Protein AF-A0A2T7TS18-F1 (afdb_monomer_lite)

Structure (mmCIF, N/CA/C/O backbone):
data_AF-A0A2T7TS18-F1
#
_entry.id   AF-A0A2T7TS18-F1
#
loop_
_atom_site.group_PDB
_atom_site.id
_atom_site.type_symbol
_atom_site.label_atom_id
_atom_site.label_alt_id
_atom_site.label_comp_id
_atom_site.label_asym_id
_atom_site.label_entity_id
_atom_site.label_seq_id
_atom_site.pdbx_PDB_ins_code
_atom_site.Cartn_x
_atom_site.Cartn_y
_atom_site.Cartn_z
_atom_site.occupancy
_atom_site.B_iso_or_equiv
_atom_site.auth_seq_id
_atom_site.auth_comp_id
_atom_site.auth_asym_id
_atom_site.auth_atom_id
_atom_site.pdbx_PDB_model_num
ATOM 1 N N . PRO A 1 1 ? 18.280 -18.746 -22.873 1.00 33.75 1 PRO A N 1
ATOM 2 C CA . PRO A 1 1 ? 19.523 -18.778 -22.067 1.00 33.75 1 PRO A CA 1
ATOM 3 C C . PRO A 1 1 ? 19.776 -17.399 -21.432 1.00 33.75 1 PRO A C 1
ATOM 5 O O . PRO A 1 1 ? 20.388 -16.533 -22.044 1.00 33.75 1 PRO A O 1
ATOM 8 N N . LEU A 1 2 ? 19.202 -17.168 -20.248 1.00 38.00 2 LEU A N 1
ATOM 9 C CA . LEU A 1 2 ? 19.335 -15.911 -19.504 1.00 38.00 2 LEU A CA 1
ATOM 10 C C . LEU A 1 2 ? 20.546 -16.023 -18.571 1.00 38.00 2 LEU A C 1
ATOM 12 O O . LEU A 1 2 ? 20.534 -16.802 -17.620 1.00 38.00 2 LEU A O 1
ATOM 16 N N . GLY A 1 3 ? 21.612 -15.296 -18.904 1.00 37.28 3 GLY A N 1
ATOM 17 C CA . GLY A 1 3 ? 22.866 -15.283 -18.159 1.00 37.28 3 GLY A CA 1
ATOM 18 C C . GLY A 1 3 ? 22.746 -14.493 -16.858 1.00 37.28 3 GLY A C 1
ATOM 19 O O . GLY A 1 3 ? 22.527 -13.285 -16.866 1.00 37.28 3 GLY A O 1
ATOM 20 N N . LEU A 1 4 ? 22.930 -15.187 -15.737 1.00 47.53 4 LEU A N 1
ATOM 21 C CA . LEU A 1 4 ? 23.094 -14.635 -14.391 1.00 47.53 4 LEU A CA 1
ATOM 22 C C . LEU A 1 4 ? 24.489 -13.994 -14.240 1.00 47.53 4 LEU A C 1
ATOM 24 O O . LEU A 1 4 ? 25.351 -14.548 -13.560 1.00 47.53 4 LEU A O 1
ATOM 28 N N . HIS A 1 5 ? 24.724 -12.843 -14.874 1.00 46.56 5 HIS A N 1
ATOM 29 C CA . HIS A 1 5 ? 26.007 -12.121 -14.802 1.00 46.56 5 HIS A CA 1
ATOM 30 C C . HIS A 1 5 ? 25.896 -10.686 -14.271 1.00 46.56 5 HIS A C 1
ATOM 32 O O . HIS A 1 5 ? 26.794 -9.883 -14.499 1.00 46.56 5 HIS A O 1
ATOM 38 N N . ASP A 1 6 ? 24.836 -10.358 -13.531 1.00 52.53 6 ASP A N 1
ATOM 39 C CA . ASP A 1 6 ? 24.738 -9.058 -12.867 1.00 52.53 6 ASP A CA 1
ATOM 40 C C . ASP A 1 6 ? 24.769 -9.207 -11.336 1.00 52.53 6 ASP A C 1
ATOM 42 O O . ASP A 1 6 ? 23.807 -9.617 -10.677 1.00 52.53 6 ASP A O 1
ATOM 46 N N . THR A 1 7 ? 25.925 -8.886 -10.757 1.00 42.03 7 THR A N 1
ATOM 47 C CA . THR A 1 7 ? 26.183 -8.886 -9.311 1.00 42.03 7 THR A CA 1
ATOM 48 C C . THR A 1 7 ? 25.329 -7.843 -8.573 1.00 42.03 7 THR A C 1
ATOM 50 O O . THR A 1 7 ? 24.988 -8.050 -7.404 1.00 42.03 7 THR A O 1
ATOM 53 N N . ARG A 1 8 ? 24.898 -6.759 -9.237 1.00 51.34 8 ARG A N 1
ATOM 54 C CA . ARG A 1 8 ? 23.969 -5.769 -8.661 1.00 51.34 8 ARG A CA 1
ATOM 55 C C . ARG A 1 8 ? 22.539 -6.302 -8.626 1.00 51.34 8 ARG A C 1
ATOM 57 O O . ARG A 1 8 ? 21.854 -6.117 -7.621 1.00 51.34 8 ARG A O 1
ATOM 64 N N . MET A 1 9 ? 22.134 -7.063 -9.648 1.00 46.69 9 MET A N 1
ATOM 65 C CA . MET A 1 9 ? 20.837 -7.755 -9.692 1.00 46.69 9 MET A CA 1
ATOM 66 C C . MET A 1 9 ? 20.690 -8.740 -8.528 1.00 46.69 9 MET A C 1
ATOM 68 O O . MET A 1 9 ? 19.659 -8.743 -7.861 1.00 46.69 9 MET A O 1
ATOM 72 N N . ARG A 1 10 ? 21.738 -9.524 -8.220 1.00 43.62 10 ARG A N 1
ATOM 73 C CA . ARG A 1 10 ? 21.748 -10.379 -7.022 1.00 43.62 10 ARG A CA 1
ATOM 74 C C . ARG A 1 10 ? 21.632 -9.557 -5.747 1.00 43.62 10 ARG A C 1
ATOM 76 O O . ARG A 1 10 ? 20.843 -9.925 -4.897 1.00 43.62 10 ARG A O 1
ATOM 83 N N . THR A 1 11 ? 22.354 -8.450 -5.615 1.00 39.16 11 THR A N 1
ATOM 84 C CA . THR A 1 11 ? 22.435 -7.706 -4.347 1.00 39.16 11 THR A CA 1
ATOM 85 C C . THR A 1 11 ? 21.130 -6.982 -3.991 1.00 39.16 11 THR A C 1
ATOM 87 O O . THR A 1 11 ? 20.711 -7.050 -2.842 1.00 39.16 11 THR A O 1
ATOM 90 N N . HIS A 1 12 ? 20.417 -6.380 -4.950 1.00 51.66 12 HIS A N 1
ATOM 91 C CA . HIS A 1 12 ? 19.154 -5.671 -4.672 1.00 51.66 12 HIS A CA 1
ATOM 92 C C . HIS A 1 12 ? 17.931 -6.588 -4.547 1.00 51.66 12 HIS A C 1
ATOM 94 O O . HIS A 1 12 ? 17.072 -6.346 -3.691 1.00 51.66 12 HIS A O 1
ATOM 100 N N . LEU A 1 13 ? 17.864 -7.671 -5.338 1.00 49.09 13 LEU A N 1
ATOM 101 C CA . LEU A 1 13 ? 16.918 -8.758 -5.072 1.00 49.09 13 LEU A CA 1
ATOM 102 C C . LEU A 1 13 ? 17.232 -9.381 -3.721 1.00 49.09 13 LEU A C 1
ATOM 104 O O . LEU A 1 13 ? 16.312 -9.537 -2.942 1.00 49.09 13 LEU A O 1
ATOM 108 N N . LEU A 1 14 ? 18.499 -9.631 -3.380 1.00 43.69 14 LEU A N 1
ATOM 109 C CA . LEU A 1 14 ? 18.876 -10.123 -2.058 1.00 43.69 14 LEU A CA 1
ATOM 110 C C . LEU A 1 14 ? 18.583 -9.121 -0.947 1.00 43.69 14 LEU A C 1
ATOM 112 O O . LEU A 1 14 ? 18.266 -9.595 0.118 1.00 43.69 14 LEU A O 1
ATOM 116 N N . GLN A 1 15 ? 18.617 -7.800 -1.141 1.00 48.31 15 GLN A N 1
ATOM 117 C CA . GLN A 1 15 ? 18.272 -6.815 -0.100 1.00 48.31 15 GLN A CA 1
ATOM 118 C C . GLN A 1 15 ? 16.757 -6.657 0.090 1.00 48.31 15 GLN A C 1
ATOM 120 O O . GLN A 1 15 ? 16.269 -6.620 1.219 1.00 48.31 15 GLN A O 1
ATOM 125 N N . SER A 1 16 ? 15.989 -6.627 -1.004 1.00 49.75 16 SER A N 1
ATOM 126 C CA . SER A 1 16 ? 14.520 -6.637 -0.944 1.00 49.75 16 SER A CA 1
ATOM 127 C C . SER A 1 16 ? 14.006 -7.980 -0.434 1.00 49.75 16 SER A C 1
ATOM 129 O O . SER A 1 16 ? 13.122 -8.025 0.418 1.00 49.75 16 SER A O 1
ATOM 131 N N . MET A 1 17 ? 14.628 -9.070 -0.881 1.00 50.09 17 MET A N 1
ATOM 132 C CA . MET A 1 17 ? 14.405 -10.398 -0.339 1.00 50.09 17 MET A CA 1
ATOM 133 C C . MET A 1 17 ? 14.977 -10.534 1.061 1.00 50.09 17 MET A C 1
ATOM 135 O O . MET A 1 17 ? 14.372 -11.289 1.774 1.00 50.09 17 MET A O 1
ATOM 139 N N . GLN A 1 18 ? 16.039 -9.845 1.500 1.00 48.59 18 GLN A N 1
ATOM 140 C CA . GLN A 1 18 ? 16.594 -9.915 2.869 1.00 48.59 18 GLN A CA 1
ATOM 141 C C . GLN A 1 18 ? 15.710 -9.190 3.867 1.00 48.59 18 GLN A C 1
ATOM 143 O O . GLN A 1 18 ? 15.582 -9.677 4.977 1.00 48.59 18 GLN A O 1
ATOM 148 N N . ALA A 1 19 ? 15.061 -8.085 3.499 1.00 44.66 19 ALA A N 1
ATOM 149 C CA . ALA A 1 19 ? 14.005 -7.512 4.333 1.00 44.66 19 ALA A CA 1
ATOM 150 C C . ALA A 1 19 ? 12.836 -8.503 4.483 1.00 44.66 19 ALA A C 1
ATOM 152 O O . ALA A 1 19 ? 12.307 -8.679 5.575 1.00 44.66 19 ALA A O 1
ATOM 153 N N . VAL A 1 20 ? 12.510 -9.227 3.406 1.00 51.31 20 VAL A N 1
ATOM 154 C CA . VAL A 1 20 ? 11.572 -10.359 3.438 1.00 51.31 20 VAL A CA 1
ATOM 155 C C . VAL A 1 20 ? 12.162 -11.577 4.173 1.00 51.31 20 VAL A C 1
ATOM 157 O O . VAL A 1 20 ? 11.414 -12.271 4.835 1.00 51.31 20 VAL A O 1
ATOM 160 N N . LEU A 1 21 ? 13.473 -11.836 4.128 1.00 44.75 21 LEU A N 1
ATOM 161 C CA . LEU A 1 21 ? 14.153 -13.037 4.644 1.00 44.75 21 LEU A CA 1
ATOM 162 C C . LEU A 1 21 ? 14.424 -12.921 6.145 1.00 44.75 21 LEU A C 1
ATOM 164 O O . LEU A 1 21 ? 14.360 -13.915 6.860 1.00 44.75 21 LEU A O 1
ATOM 168 N N . LEU A 1 22 ? 14.718 -11.706 6.615 1.00 45.16 22 LEU A N 1
ATOM 169 C CA . LEU A 1 22 ? 14.899 -11.374 8.025 1.00 45.16 22 LEU A CA 1
ATOM 170 C C . LEU A 1 22 ? 13.566 -11.476 8.781 1.00 45.16 22 LEU A C 1
ATOM 172 O O . LEU A 1 22 ? 13.576 -11.874 9.942 1.00 45.16 22 LEU A O 1
ATOM 176 N N . ASP A 1 23 ? 12.434 -11.226 8.112 1.00 46.03 23 ASP A N 1
ATOM 177 C CA . ASP A 1 23 ? 11.085 -11.472 8.650 1.00 46.03 23 ASP A CA 1
ATOM 178 C C . ASP A 1 23 ? 10.576 -12.906 8.338 1.00 46.03 23 ASP A C 1
ATOM 180 O O . ASP A 1 23 ? 9.840 -13.512 9.117 1.00 46.03 23 ASP A O 1
ATOM 184 N N . ALA A 1 24 ? 11.045 -13.53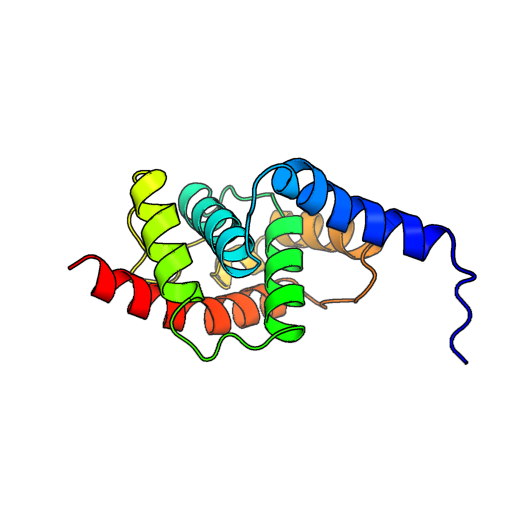3 7.248 1.00 44.09 24 ALA A N 1
ATOM 185 C CA . ALA A 1 24 ? 10.732 -14.924 6.877 1.00 44.09 24 ALA A CA 1
ATOM 186 C C . ALA A 1 24 ? 11.437 -15.978 7.738 1.00 44.09 24 ALA A C 1
ATOM 188 O O . ALA A 1 24 ? 11.128 -17.165 7.617 1.00 44.09 24 ALA A O 1
ATOM 189 N N . LEU A 1 25 ? 12.292 -15.569 8.679 1.00 46.50 25 LEU A N 1
ATOM 190 C CA . LEU A 1 25 ? 12.673 -16.434 9.795 1.00 46.50 25 LEU A CA 1
ATOM 191 C C . LEU A 1 25 ? 11.447 -16.880 10.622 1.00 46.50 25 LEU A C 1
ATOM 193 O O . LEU A 1 25 ? 11.568 -17.818 11.410 1.00 46.50 25 LEU A O 1
ATOM 197 N N . ARG A 1 26 ? 10.249 -16.303 10.390 1.00 48.00 26 ARG A N 1
ATOM 198 C CA . ARG A 1 26 ? 8.954 -16.884 10.780 1.00 48.00 26 ARG A CA 1
ATOM 199 C C . ARG A 1 26 ? 7.847 -16.685 9.724 1.00 48.00 26 ARG A C 1
ATOM 201 O O . ARG A 1 26 ? 7.059 -15.762 9.826 1.00 48.00 26 ARG A O 1
ATOM 208 N N . ALA A 1 27 ? 7.714 -17.608 8.770 1.00 55.00 27 ALA A N 1
ATOM 209 C CA . ALA A 1 27 ? 6.415 -18.035 8.207 1.00 55.00 27 ALA A CA 1
ATOM 210 C C . ALA A 1 27 ? 5.431 -16.972 7.634 1.00 55.00 27 ALA A C 1
ATOM 212 O O . ALA A 1 27 ? 4.225 -17.218 7.616 1.00 55.00 27 ALA A O 1
ATOM 213 N N . TYR A 1 28 ? 5.888 -15.817 7.146 1.00 64.06 28 TYR A N 1
ATOM 214 C CA . TYR A 1 28 ? 4.985 -14.808 6.574 1.00 64.06 28 TYR A CA 1
ATOM 215 C C . TYR A 1 28 ? 4.713 -15.037 5.081 1.00 64.06 28 TYR A C 1
ATOM 217 O O . TYR A 1 28 ? 5.634 -15.129 4.269 1.00 64.06 28 TYR A O 1
ATOM 225 N N . THR A 1 29 ? 3.432 -15.127 4.708 1.00 87.62 29 THR A N 1
ATOM 226 C CA . THR A 1 29 ? 3.005 -15.208 3.304 1.00 87.62 29 THR A CA 1
ATOM 227 C C . THR A 1 29 ? 3.028 -13.822 2.649 1.00 87.62 29 THR A C 1
ATOM 229 O O . THR A 1 29 ? 3.077 -12.793 3.328 1.00 87.62 29 THR A O 1
ATOM 232 N N . ARG A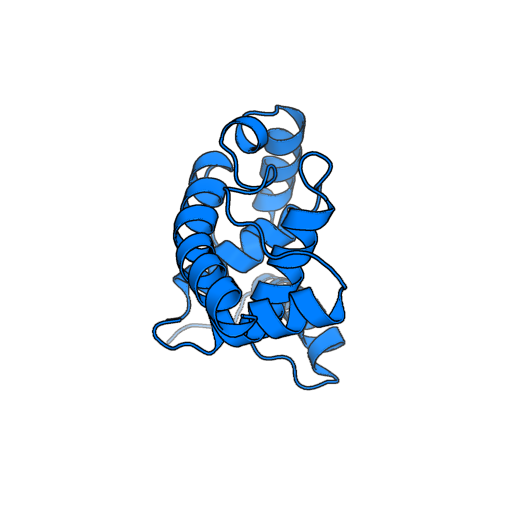 1 30 ? 2.977 -13.772 1.311 1.00 91.69 30 ARG A N 1
ATOM 233 C CA . ARG A 1 30 ? 2.956 -12.509 0.544 1.00 91.69 30 ARG A CA 1
ATOM 234 C C . ARG A 1 30 ? 1.771 -11.628 0.944 1.00 91.69 30 ARG A C 1
ATOM 236 O O . ARG A 1 30 ? 1.906 -10.414 1.035 1.00 91.69 30 ARG A O 1
ATOM 243 N N . GLU A 1 31 ? 0.637 -12.255 1.227 1.00 95.44 31 GLU A N 1
ATOM 244 C CA . GLU A 1 31 ? -0.578 -11.608 1.706 1.00 95.44 31 GLU A CA 1
ATOM 245 C C . GLU A 1 31 ? -0.335 -10.883 3.031 1.00 95.44 31 GLU A C 1
ATOM 247 O O . GLU A 1 31 ? -0.715 -9.722 3.167 1.00 95.44 31 GLU A O 1
ATOM 252 N N . THR A 1 32 ? 0.357 -11.515 3.984 1.00 93.69 32 THR A N 1
ATOM 253 C CA . THR A 1 32 ? 0.670 -10.867 5.262 1.00 93.69 32 THR A CA 1
ATOM 254 C C . THR A 1 32 ? 1.677 -9.734 5.102 1.00 93.69 32 THR A C 1
ATOM 256 O O . THR A 1 32 ? 1.536 -8.703 5.753 1.00 93.69 32 THR A O 1
ATOM 259 N N . VAL A 1 33 ? 2.652 -9.867 4.196 1.00 94.00 33 VAL A N 1
ATOM 260 C CA . VAL A 1 33 ? 3.577 -8.766 3.874 1.00 94.00 33 VAL A CA 1
ATOM 261 C C . VAL A 1 33 ? 2.810 -7.547 3.352 1.00 94.00 33 VAL A C 1
ATOM 263 O O . VAL A 1 33 ? 3.056 -6.427 3.799 1.00 94.00 33 VAL A O 1
ATOM 266 N N . ILE A 1 34 ? 1.855 -7.752 2.439 1.00 97.25 34 ILE A N 1
ATOM 267 C CA . ILE A 1 34 ? 0.995 -6.674 1.933 1.00 97.25 34 ILE A CA 1
ATOM 268 C C . ILE A 1 34 ? 0.135 -6.095 3.063 1.00 97.25 34 ILE A C 1
ATOM 270 O O . ILE A 1 34 ? 0.042 -4.875 3.185 1.00 97.25 34 ILE A O 1
ATOM 274 N N . ALA A 1 35 ? -0.453 -6.942 3.912 1.00 97.12 35 ALA A N 1
ATOM 275 C CA . ALA A 1 35 ? -1.301 -6.515 5.020 1.00 97.12 35 ALA A CA 1
ATOM 276 C C . ALA A 1 35 ? -0.557 -5.638 6.043 1.00 97.12 35 ALA A C 1
ATOM 278 O O . ALA A 1 35 ? -1.079 -4.597 6.436 1.00 97.12 35 ALA A O 1
ATOM 279 N N . GLU A 1 36 ? 0.669 -5.999 6.439 1.00 96.50 36 GLU A N 1
ATOM 280 C CA . GLU A 1 36 ? 1.487 -5.189 7.360 1.00 96.50 36 GLU A CA 1
ATOM 281 C C . GLU A 1 36 ? 1.866 -3.838 6.741 1.00 96.50 36 GLU A C 1
ATOM 283 O O . GLU A 1 36 ? 1.777 -2.803 7.402 1.00 96.50 36 GLU A O 1
ATOM 288 N N . LYS A 1 37 ? 2.237 -3.815 5.454 1.00 97.31 37 LYS A N 1
ATOM 289 C CA . LYS A 1 37 ? 2.550 -2.563 4.746 1.00 97.31 37 LYS A CA 1
ATOM 290 C C . LYS A 1 37 ? 1.319 -1.671 4.616 1.00 97.31 37 LYS A C 1
ATOM 292 O O . LYS A 1 37 ? 1.408 -0.466 4.840 1.00 97.31 37 LYS A O 1
ATOM 297 N N . PHE A 1 38 ? 0.163 -2.256 4.312 1.00 98.50 38 PHE A N 1
ATOM 298 C CA . PHE A 1 38 ? -1.096 -1.523 4.255 1.00 98.50 38 PHE A CA 1
ATOM 299 C C . PHE A 1 38 ? -1.488 -0.958 5.626 1.00 98.50 38 PHE A C 1
ATOM 301 O O . PHE A 1 38 ? -1.824 0.220 5.728 1.00 98.50 38 PHE A O 1
ATOM 308 N N . GLN A 1 39 ? -1.369 -1.747 6.694 1.00 98.19 39 GLN A N 1
ATOM 309 C CA . GLN A 1 39 ? -1.617 -1.284 8.060 1.00 98.19 39 GLN A CA 1
ATOM 310 C C . GLN A 1 39 ? -0.697 -0.110 8.430 1.00 98.19 39 GLN A C 1
ATOM 312 O O . GLN A 1 39 ? -1.169 0.897 8.960 1.00 98.19 39 GLN A O 1
ATOM 317 N N . ALA A 1 40 ? 0.586 -0.175 8.062 1.00 96.69 40 ALA A N 1
ATOM 318 C CA . ALA A 1 40 ? 1.513 0.936 8.250 1.00 96.69 40 ALA A CA 1
ATOM 319 C C . ALA A 1 40 ? 1.102 2.188 7.453 1.00 96.69 40 ALA A C 1
ATOM 321 O O . ALA A 1 40 ? 1.198 3.297 7.977 1.00 96.69 40 ALA A O 1
ATOM 322 N N . MET A 1 41 ? 0.610 2.038 6.217 1.00 98.06 41 MET A N 1
ATOM 323 C CA . MET A 1 41 ? 0.085 3.161 5.429 1.00 98.06 41 MET A CA 1
ATOM 324 C C . MET A 1 41 ? -1.109 3.839 6.104 1.00 98.06 41 MET A C 1
ATOM 326 O O . MET A 1 41 ? -1.183 5.068 6.096 1.00 98.06 41 MET A O 1
ATOM 330 N N . VAL A 1 42 ? -2.008 3.058 6.708 1.00 98.06 42 VAL A N 1
ATOM 331 C CA . VAL A 1 42 ? -3.171 3.578 7.441 1.00 98.06 42 VAL A CA 1
ATOM 332 C C . VAL A 1 42 ? -2.733 4.340 8.689 1.00 98.06 42 VAL A C 1
ATOM 334 O O . VAL A 1 42 ? -3.151 5.479 8.873 1.00 98.06 42 VAL A O 1
ATOM 337 N N . VAL A 1 43 ? -1.852 3.759 9.508 1.00 97.44 43 VAL A N 1
ATOM 338 C CA . VAL A 1 43 ? -1.406 4.389 10.763 1.00 97.44 43 VAL A CA 1
ATOM 339 C C . VAL A 1 43 ? -0.565 5.639 10.522 1.00 97.44 43 VAL A C 1
ATOM 341 O O . VAL A 1 43 ? -0.711 6.628 11.236 1.00 97.44 43 VAL A O 1
ATOM 344 N N . LEU A 1 44 ? 0.327 5.618 9.530 1.00 96.44 44 LEU A N 1
ATOM 345 C CA . LEU A 1 44 ? 1.212 6.753 9.262 1.00 96.44 44 LEU A CA 1
ATOM 346 C C . LEU A 1 44 ? 0.509 7.885 8.501 1.00 96.44 44 LEU A C 1
ATOM 348 O O . LEU A 1 44 ? 0.932 9.039 8.602 1.00 96.44 44 LEU A O 1
ATOM 352 N N . GLY A 1 45 ? -0.524 7.566 7.713 1.00 94.88 45 GLY A N 1
ATOM 353 C CA . GLY A 1 45 ? -1.300 8.537 6.944 1.00 94.88 45 GLY A CA 1
ATOM 354 C C . GLY A 1 45 ? -0.418 9.507 6.149 1.00 94.88 45 GLY A C 1
ATOM 355 O O . GLY A 1 45 ? 0.529 9.108 5.466 1.00 94.88 45 GLY A O 1
ATOM 356 N N . ARG A 1 46 ? -0.690 10.812 6.273 1.00 93.25 46 ARG A N 1
ATOM 357 C CA . ARG A 1 46 ? 0.073 11.872 5.583 1.00 93.25 46 ARG A CA 1
ATOM 358 C C . ARG A 1 46 ? 1.550 11.919 5.964 1.00 93.25 46 ARG A C 1
ATOM 360 O O . ARG A 1 46 ? 2.378 12.280 5.129 1.00 93.25 46 ARG A O 1
ATOM 367 N N . ALA A 1 47 ? 1.913 11.515 7.179 1.00 94.06 47 ALA A N 1
ATOM 368 C CA . ALA A 1 47 ? 3.303 11.524 7.631 1.00 94.06 47 ALA A CA 1
ATOM 369 C C . ALA A 1 47 ? 4.148 10.399 7.001 1.00 94.06 47 ALA A C 1
ATOM 371 O O . ALA A 1 47 ? 5.370 10.405 7.128 1.00 94.06 47 ALA A O 1
ATOM 372 N N . ASN A 1 48 ? 3.535 9.455 6.276 1.00 94.75 48 ASN A N 1
ATOM 373 C CA . ASN A 1 48 ? 4.221 8.277 5.753 1.00 94.75 48 ASN A CA 1
ATOM 374 C C . ASN A 1 48 ? 5.362 8.616 4.774 1.00 94.75 48 ASN A C 1
ATOM 376 O O . ASN A 1 48 ? 5.117 9.097 3.670 1.00 94.75 48 ASN A O 1
ATOM 380 N N . SER A 1 49 ? 6.606 8.340 5.160 1.00 92.75 49 SER A N 1
ATOM 381 C CA . SER A 1 49 ? 7.812 8.530 4.339 1.00 92.75 49 SER A CA 1
ATOM 382 C C . SER A 1 49 ? 8.381 7.222 3.771 1.00 92.75 49 SER A C 1
ATOM 384 O O . SER A 1 49 ? 9.425 7.226 3.119 1.00 92.75 49 SER A O 1
ATOM 386 N N . ARG A 1 50 ? 7.718 6.083 4.006 1.00 94.38 50 ARG A N 1
ATOM 387 C CA . ARG A 1 50 ? 8.210 4.747 3.644 1.00 94.38 50 ARG A CA 1
ATOM 388 C C . ARG A 1 50 ? 7.928 4.423 2.175 1.00 94.38 50 ARG A C 1
ATOM 390 O O . ARG A 1 50 ? 7.139 3.536 1.870 1.00 94.38 50 ARG A O 1
ATOM 397 N N . MET A 1 51 ? 8.596 5.112 1.247 1.00 96.62 51 MET A N 1
ATOM 398 C CA . MET A 1 51 ? 8.392 4.931 -0.205 1.00 96.62 51 MET A CA 1
ATOM 399 C C . MET A 1 51 ? 8.573 3.483 -0.676 1.00 96.62 51 MET A C 1
ATOM 401 O O . MET A 1 51 ? 7.851 3.020 -1.558 1.00 96.62 51 MET A O 1
ATOM 405 N N . LYS A 1 52 ? 9.460 2.730 -0.016 1.00 94.38 52 LYS A N 1
ATOM 406 C CA . LYS A 1 52 ? 9.642 1.300 -0.273 1.00 94.38 52 LYS A CA 1
ATOM 407 C C . LYS A 1 52 ? 8.357 0.485 -0.104 1.00 94.38 52 LYS A C 1
ATOM 409 O O . LYS A 1 52 ? 8.134 -0.429 -0.889 1.00 94.38 52 LYS A O 1
ATOM 414 N N . ASP A 1 53 ? 7.504 0.813 0.867 1.00 96.50 53 ASP A N 1
ATOM 415 C CA . ASP A 1 53 ? 6.262 0.067 1.093 1.00 96.50 53 ASP A CA 1
ATOM 416 C C . ASP A 1 53 ? 5.293 0.219 -0.086 1.00 96.50 53 ASP A C 1
ATOM 418 O O . ASP A 1 53 ? 4.655 -0.755 -0.479 1.00 96.50 53 ASP A O 1
ATOM 422 N N . PHE A 1 54 ? 5.243 1.401 -0.709 1.00 98.06 54 PHE A N 1
ATOM 423 C CA . PHE A 1 54 ? 4.457 1.629 -1.924 1.00 98.06 54 PHE A CA 1
ATOM 424 C C . PHE A 1 54 ? 4.980 0.780 -3.081 1.00 98.06 54 PHE A C 1
ATOM 426 O O . PHE A 1 54 ? 4.220 0.051 -3.715 1.00 98.06 54 PHE A O 1
ATOM 433 N N . TYR A 1 55 ? 6.289 0.821 -3.322 1.00 97.25 55 TYR A N 1
ATOM 434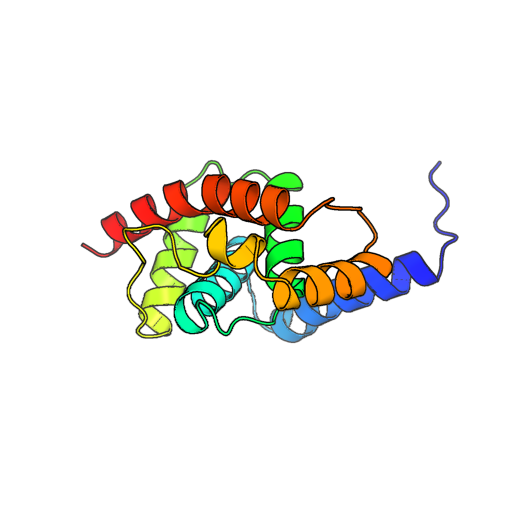 C CA . TYR A 1 55 ? 6.901 0.032 -4.385 1.00 97.25 55 TYR A CA 1
ATOM 435 C C . TYR A 1 55 ? 6.723 -1.474 -4.184 1.00 97.25 55 TYR A C 1
ATOM 437 O O . TYR A 1 55 ? 6.365 -2.175 -5.127 1.00 97.25 55 TYR A O 1
ATOM 445 N N . ASP A 1 56 ? 6.928 -1.968 -2.961 1.00 95.12 56 ASP A N 1
ATOM 446 C CA . ASP A 1 56 ? 6.794 -3.387 -2.642 1.00 95.12 56 ASP A CA 1
ATOM 447 C C . ASP A 1 56 ? 5.350 -3.870 -2.873 1.00 95.12 56 ASP A C 1
ATOM 449 O O . ASP A 1 56 ? 5.154 -4.917 -3.487 1.00 95.12 56 ASP A O 1
ATOM 453 N N . ILE A 1 57 ? 4.326 -3.114 -2.449 1.00 97.25 57 ILE A N 1
ATOM 454 C CA . ILE A 1 57 ? 2.928 -3.483 -2.738 1.00 97.25 57 ILE A CA 1
ATOM 455 C C . ILE A 1 57 ? 2.657 -3.435 -4.245 1.00 97.25 57 ILE A C 1
ATOM 457 O O . ILE A 1 57 ? 2.062 -4.369 -4.779 1.00 97.25 57 ILE A O 1
ATOM 461 N N . TRP A 1 58 ? 3.110 -2.386 -4.937 1.00 98.12 58 TRP A N 1
ATOM 462 C CA . TRP A 1 58 ? 2.898 -2.227 -6.377 1.00 98.12 58 TRP A CA 1
ATOM 463 C C . TRP A 1 58 ? 3.534 -3.354 -7.199 1.00 98.12 58 TRP A C 1
ATOM 465 O O . TRP A 1 58 ? 2.907 -3.880 -8.115 1.00 98.12 58 TRP A O 1
ATOM 475 N N . ILE A 1 59 ? 4.760 -3.774 -6.876 1.00 95.19 59 ILE A N 1
ATOM 476 C CA . ILE A 1 59 ? 5.398 -4.870 -7.610 1.00 95.19 59 ILE A CA 1
ATOM 477 C C . ILE A 1 59 ? 4.750 -6.215 -7.268 1.00 95.19 59 ILE A C 1
ATOM 479 O O . ILE A 1 59 ? 4.558 -7.039 -8.163 1.00 95.19 59 ILE A O 1
ATOM 483 N N . LEU A 1 60 ? 4.358 -6.441 -6.007 1.00 93.50 60 LEU A N 1
ATOM 484 C CA . LEU A 1 60 ? 3.686 -7.674 -5.591 1.00 93.50 60 LEU A CA 1
ATOM 485 C C . LEU A 1 60 ? 2.310 -7.823 -6.248 1.00 93.50 60 LEU A C 1
ATOM 487 O O . LEU A 1 60 ? 2.017 -8.906 -6.752 1.00 93.50 60 LEU A O 1
ATOM 491 N N . SER A 1 61 ? 1.507 -6.755 -6.302 1.00 95.69 61 SER A N 1
ATOM 492 C CA . SER A 1 61 ? 0.169 -6.781 -6.914 1.00 95.69 61 SER A CA 1
ATOM 493 C C . SER A 1 61 ? 0.197 -7.058 -8.418 1.00 95.69 61 SER A C 1
ATOM 495 O O . SER A 1 61 ? -0.768 -7.573 -8.970 1.00 95.69 61 SER A O 1
ATOM 497 N N . ARG A 1 62 ? 1.313 -6.747 -9.089 1.00 94.38 62 ARG A N 1
ATOM 498 C CA . ARG A 1 62 ? 1.515 -7.019 -10.521 1.00 94.38 62 ARG A CA 1
ATOM 499 C C . ARG A 1 62 ? 2.180 -8.360 -10.801 1.00 94.38 62 ARG A C 1
ATOM 501 O O . ARG A 1 62 ? 2.038 -8.889 -11.899 1.00 94.38 62 ARG A O 1
ATOM 508 N N . SER A 1 63 ? 2.938 -8.885 -9.842 1.00 91.12 63 SER A N 1
ATOM 509 C CA . SER A 1 63 ? 3.698 -10.128 -10.013 1.00 91.12 63 SER A CA 1
ATOM 510 C C . SER A 1 63 ? 2.881 -11.374 -9.678 1.00 91.12 63 SER A C 1
ATOM 512 O O . SER A 1 63 ? 3.284 -12.479 -10.036 1.00 91.12 63 SER A O 1
ATOM 514 N N . PHE A 1 64 ? 1.760 -11.219 -8.970 1.00 92.25 64 PHE A N 1
ATOM 515 C CA . PHE A 1 64 ? 0.972 -12.333 -8.462 1.00 92.25 64 PHE A CA 1
ATOM 516 C C . PHE A 1 64 ? -0.528 -12.048 -8.497 1.00 92.25 64 PHE A C 1
ATOM 518 O O . PHE A 1 64 ? -0.952 -10.910 -8.317 1.00 92.25 64 PHE A O 1
ATOM 525 N N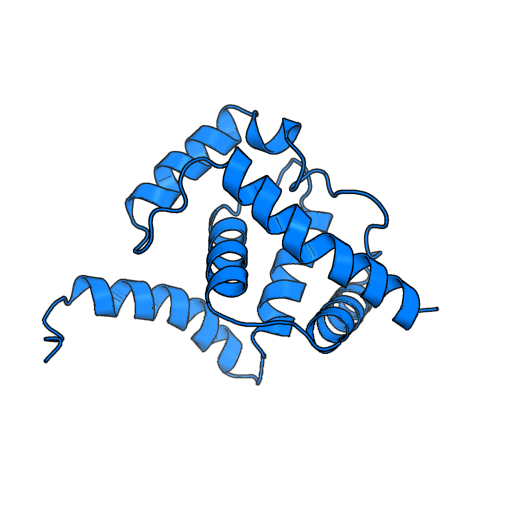 . SER A 1 65 ? -1.317 -13.111 -8.640 1.00 91.50 65 SER A N 1
ATOM 526 C CA . SER A 1 65 ? -2.770 -13.060 -8.483 1.00 91.50 65 SER A CA 1
ATOM 527 C C . SER A 1 65 ? -3.185 -13.158 -7.016 1.00 91.50 65 SER A C 1
ATOM 529 O O . SER A 1 65 ? -2.596 -13.925 -6.248 1.00 91.50 65 SER A O 1
ATOM 531 N N . PHE A 1 66 ? -4.234 -12.418 -6.657 1.00 93.50 66 PHE A N 1
ATOM 532 C CA . PHE A 1 66 ? -4.852 -12.388 -5.327 1.00 93.50 66 PHE A CA 1
ATOM 533 C C . PHE A 1 66 ? -6.371 -12.580 -5.456 1.00 93.50 66 PHE A C 1
ATOM 535 O O . PHE A 1 66 ? -7.158 -11.806 -4.923 1.00 93.50 66 PHE A O 1
ATOM 542 N N . ASP A 1 67 ? -6.777 -13.594 -6.220 1.00 86.94 67 ASP A N 1
ATOM 543 C CA . ASP A 1 67 ? -8.177 -13.792 -6.630 1.00 86.94 67 ASP A CA 1
ATOM 544 C C . ASP A 1 67 ? -9.035 -14.483 -5.556 1.00 86.94 67 ASP A C 1
ATOM 546 O O . ASP A 1 67 ? -10.258 -14.541 -5.672 1.00 86.94 67 ASP A O 1
ATOM 550 N N . ASP A 1 68 ? -8.399 -15.021 -4.513 1.00 92.00 68 ASP A N 1
ATOM 551 C CA . ASP A 1 68 ? -9.073 -15.626 -3.369 1.00 92.00 68 ASP A CA 1
ATOM 552 C C . ASP A 1 68 ? -9.145 -14.671 -2.163 1.00 92.00 68 ASP A C 1
ATOM 554 O O . ASP A 1 68 ? -8.719 -13.515 -2.183 1.00 92.00 68 ASP A O 1
ATOM 558 N N . ASP A 1 69 ? -9.718 -15.154 -1.068 1.00 94.75 69 ASP A N 1
ATOM 559 C CA . ASP A 1 69 ? -9.930 -14.384 0.153 1.00 94.75 69 ASP A CA 1
ATOM 560 C C . ASP A 1 69 ? -8.726 -14.397 1.117 1.00 94.75 69 ASP A C 1
ATOM 562 O O . ASP A 1 69 ? -8.821 -13.864 2.227 1.00 94.75 69 ASP A O 1
ATOM 566 N N . ARG A 1 70 ? -7.564 -14.958 0.737 1.00 95.62 70 ARG A N 1
ATOM 567 C CA . ARG A 1 70 ? -6.375 -14.988 1.614 1.00 95.62 70 ARG A CA 1
ATOM 568 C C . ARG A 1 70 ? -5.871 -13.593 1.944 1.00 95.62 70 ARG A C 1
ATOM 570 O O . ARG A 1 70 ? -5.541 -13.351 3.103 1.00 95.62 70 ARG A O 1
ATOM 577 N N . LEU A 1 71 ? -5.842 -12.679 0.973 1.00 97.44 71 LEU A N 1
ATOM 578 C CA . LEU A 1 71 ? -5.399 -11.307 1.226 1.00 97.44 71 LEU A CA 1
ATOM 579 C C . LEU A 1 71 ? -6.365 -10.567 2.156 1.00 97.44 71 LEU A C 1
ATOM 581 O O . LEU A 1 71 ? -5.924 -9.922 3.103 1.00 97.44 71 LEU A O 1
ATOM 585 N N . ALA A 1 72 ? -7.676 -10.727 1.959 1.00 97.88 72 ALA A N 1
ATOM 586 C CA . ALA A 1 72 ? -8.677 -10.156 2.858 1.00 97.88 72 ALA A CA 1
ATOM 587 C C . ALA A 1 72 ? -8.531 -10.698 4.294 1.00 97.88 72 ALA A C 1
ATOM 589 O O . ALA A 1 72 ? -8.522 -9.922 5.248 1.00 97.88 72 ALA A O 1
ATOM 590 N N . ARG A 1 73 ? -8.328 -12.014 4.462 1.00 96.94 73 ARG A N 1
ATOM 591 C CA . ARG A 1 73 ? -8.055 -12.618 5.778 1.00 96.94 73 ARG A CA 1
ATOM 592 C C . ARG A 1 73 ? -6.764 -12.106 6.411 1.00 96.94 73 ARG A C 1
ATOM 594 O O . ARG A 1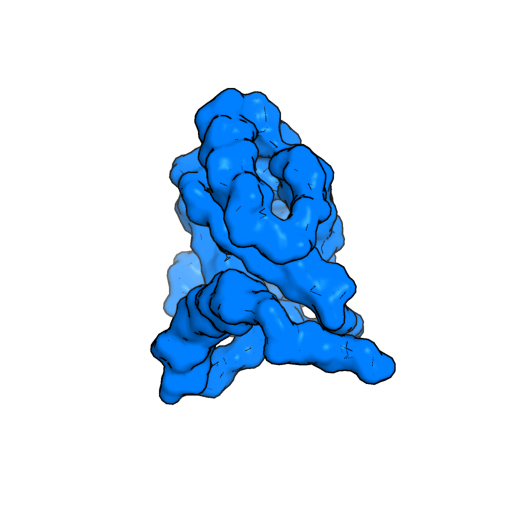 73 ? -6.749 -11.850 7.610 1.00 96.94 73 ARG A O 1
ATOM 601 N N . ALA A 1 74 ? -5.696 -11.955 5.629 1.00 96.19 74 ALA A N 1
ATOM 602 C CA . ALA A 1 74 ? -4.429 -11.426 6.124 1.00 96.19 74 ALA A CA 1
ATOM 603 C C . ALA A 1 74 ? -4.579 -9.975 6.601 1.00 96.19 74 ALA A C 1
ATOM 605 O O . ALA A 1 74 ? -4.115 -9.646 7.689 1.00 96.19 74 ALA A O 1
ATOM 606 N N . ILE A 1 75 ? -5.296 -9.135 5.843 1.00 97.88 75 ILE A N 1
ATOM 607 C CA . ILE A 1 75 ? -5.637 -7.765 6.252 1.00 97.88 75 ILE A CA 1
ATOM 608 C C . ILE A 1 75 ? -6.417 -7.788 7.568 1.00 97.88 75 ILE A C 1
ATOM 610 O O . ILE A 1 75 ? -5.999 -7.133 8.519 1.00 97.88 75 ILE A O 1
ATOM 614 N N . ALA A 1 76 ? -7.491 -8.578 7.665 1.00 97.81 76 ALA A N 1
ATOM 615 C CA . ALA A 1 76 ? -8.293 -8.663 8.886 1.00 97.81 76 ALA A CA 1
ATOM 616 C C . ALA A 1 76 ? -7.457 -9.088 10.105 1.00 97.81 76 ALA A C 1
ATOM 618 O O . ALA A 1 76 ? -7.482 -8.421 11.140 1.00 97.81 76 ALA A O 1
ATOM 619 N N . ALA A 1 77 ? -6.657 -10.149 9.966 1.00 96.12 77 ALA A N 1
ATOM 620 C CA . ALA A 1 77 ? -5.810 -10.660 11.038 1.00 96.12 77 ALA A CA 1
ATOM 621 C C . ALA A 1 77 ? -4.729 -9.655 11.468 1.00 96.12 77 ALA A C 1
ATOM 623 O O . ALA A 1 77 ? -4.516 -9.454 12.665 1.00 96.12 77 ALA A O 1
ATOM 624 N N . THR A 1 78 ? -4.058 -9.000 10.516 1.00 96.00 78 THR A N 1
ATOM 625 C CA . THR A 1 78 ? -3.030 -7.994 10.813 1.00 96.00 78 THR A CA 1
ATOM 626 C C . THR A 1 78 ? -3.630 -6.778 11.508 1.00 96.00 78 THR A C 1
ATOM 628 O O . THR A 1 78 ? -3.102 -6.353 12.533 1.00 96.00 78 THR A O 1
ATOM 631 N N . PHE A 1 79 ? -4.734 -6.233 10.998 1.00 97.31 79 PHE A N 1
ATOM 632 C CA . PHE A 1 79 ? -5.372 -5.053 11.582 1.00 97.31 79 PHE A CA 1
ATOM 633 C C . PHE A 1 79 ? -5.901 -5.338 12.992 1.00 97.31 79 PHE A C 1
ATOM 635 O O . PHE A 1 79 ? -5.637 -4.549 13.897 1.00 97.31 79 PHE A O 1
ATOM 642 N N . ALA A 1 80 ? -6.525 -6.501 13.213 1.00 96.44 80 ALA A N 1
ATOM 643 C CA . ALA A 1 80 ? -6.958 -6.933 14.542 1.00 96.44 80 ALA A CA 1
ATOM 644 C C . ALA A 1 80 ? -5.776 -7.084 15.516 1.00 96.44 80 ALA A C 1
ATOM 646 O O . ALA A 1 80 ? -5.803 -6.529 16.610 1.00 96.44 80 ALA A O 1
ATOM 647 N N . ARG A 1 81 ? -4.696 -7.765 15.103 1.00 95.50 81 ARG A N 1
ATOM 648 C CA . ARG A 1 81 ? -3.482 -7.941 15.924 1.00 95.50 81 ARG A CA 1
ATOM 649 C C . ARG A 1 81 ? -2.807 -6.614 16.280 1.00 95.50 81 ARG A C 1
ATOM 651 O O . ARG A 1 81 ? -2.154 -6.518 17.314 1.00 95.50 81 ARG A O 1
ATOM 658 N N . ARG A 1 82 ? -2.899 -5.623 15.394 1.00 94.81 82 ARG A N 1
ATOM 659 C CA . ARG A 1 82 ? -2.314 -4.284 15.559 1.00 94.81 82 ARG A CA 1
ATOM 660 C C . ARG A 1 82 ? -3.296 -3.274 16.155 1.00 94.81 82 ARG A C 1
ATOM 662 O O . ARG A 1 82 ? -2.977 -2.089 16.157 1.00 94.81 82 ARG A O 1
ATOM 669 N N . GLU A 1 83 ? -4.475 -3.720 16.592 1.00 96.31 83 GLU A N 1
ATOM 670 C CA . GLU A 1 83 ? -5.529 -2.877 17.174 1.00 96.31 83 GLU A CA 1
ATOM 671 C C . GLU A 1 83 ? -5.852 -1.647 16.304 1.00 96.31 83 GLU A C 1
ATOM 673 O O . GLU A 1 83 ? -6.091 -0.542 16.783 1.00 96.31 83 GLU A O 1
ATOM 678 N N . THR A 1 84 ? -5.817 -1.830 14.983 1.00 96.12 84 THR A N 1
ATOM 679 C CA . THR A 1 84 ? -6.060 -0.776 13.995 1.00 96.12 84 THR A CA 1
ATOM 680 C C . THR A 1 84 ? -7.376 -1.058 13.287 1.00 96.12 84 THR A C 1
ATOM 682 O O . THR A 1 84 ? -7.598 -2.172 12.818 1.00 96.12 84 THR A O 1
ATOM 685 N N . GLN A 1 85 ? -8.250 -0.058 13.166 1.00 96.88 85 GLN A N 1
ATOM 686 C CA . GLN A 1 85 ? -9.485 -0.212 12.395 1.00 96.88 85 GLN A CA 1
ATOM 687 C C . GLN A 1 85 ? -9.179 -0.314 10.897 1.00 96.88 85 GLN A C 1
ATOM 689 O O . GLN A 1 85 ? -8.359 0.437 10.364 1.00 96.88 85 GLN A O 1
ATOM 694 N N . ILE A 1 86 ? -9.844 -1.248 10.214 1.00 98.25 86 ILE A N 1
ATOM 695 C CA . ILE A 1 86 ? -9.758 -1.359 8.755 1.00 98.25 86 ILE A CA 1
ATOM 696 C C . ILE A 1 86 ? -10.470 -0.138 8.157 1.00 98.25 86 ILE A C 1
ATOM 698 O O . ILE A 1 86 ? -11.615 0.127 8.522 1.00 98.25 86 ILE A O 1
ATOM 702 N N . PRO A 1 87 ? -9.822 0.623 7.263 1.00 96.94 87 PRO A N 1
ATOM 703 C CA . PRO A 1 87 ? -10.412 1.834 6.716 1.00 96.94 87 PRO A CA 1
ATOM 704 C C . PRO A 1 87 ? -11.552 1.499 5.741 1.00 96.94 87 PRO A C 1
ATOM 706 O O . PRO A 1 87 ? -11.362 0.755 4.780 1.00 96.94 87 PRO A O 1
ATOM 709 N N . GLU A 1 88 ? -12.728 2.088 5.963 1.00 93.75 88 GLU A N 1
ATOM 710 C CA . GLU A 1 88 ? -13.865 2.003 5.028 1.00 93.75 88 GLU A CA 1
ATOM 711 C C . GLU A 1 88 ? -13.695 2.942 3.824 1.00 93.75 88 GLU A C 1
ATOM 713 O O . GLU A 1 88 ? -14.173 2.665 2.726 1.00 93.75 88 GLU A O 1
ATOM 718 N N . ASN A 1 89 ? -12.977 4.048 4.032 1.00 95.31 89 ASN A N 1
ATOM 719 C CA . ASN A 1 89 ? -12.676 5.055 3.021 1.00 95.31 89 ASN A CA 1
ATOM 720 C C . ASN A 1 89 ? -11.207 4.988 2.599 1.00 95.31 89 ASN A C 1
ATOM 722 O O . ASN A 1 89 ? -10.374 4.393 3.279 1.00 95.31 89 ASN A O 1
ATOM 726 N N . LEU A 1 90 ? -10.877 5.635 1.481 1.00 96.94 90 LEU A N 1
ATOM 727 C CA . LEU A 1 90 ? -9.507 5.695 0.980 1.00 96.94 90 LEU A CA 1
ATOM 728 C C . LEU A 1 90 ? -8.564 6.329 2.029 1.00 96.94 90 LEU A C 1
ATOM 730 O O . LEU A 1 90 ? -8.790 7.480 2.412 1.00 96.94 90 LEU A O 1
ATOM 734 N N . PRO A 1 91 ? -7.506 5.630 2.486 1.00 97.12 91 PRO A N 1
ATOM 735 C CA . PRO A 1 91 ? -6.556 6.183 3.449 1.00 97.12 91 PRO A CA 1
ATOM 736 C C . PRO A 1 91 ? -5.809 7.389 2.892 1.00 97.12 91 PRO A C 1
ATOM 738 O O . PRO A 1 91 ? -5.476 7.413 1.709 1.00 97.12 91 PRO A O 1
ATOM 741 N N . ASP A 1 92 ? -5.442 8.334 3.760 1.00 97.50 92 ASP A N 1
ATOM 742 C CA . ASP A 1 92 ? -4.705 9.548 3.381 1.00 97.50 92 ASP A CA 1
ATOM 743 C C . ASP A 1 92 ? -3.460 9.248 2.529 1.00 97.50 92 ASP A C 1
ATOM 745 O O . ASP A 1 92 ? -3.235 9.903 1.511 1.00 97.50 92 ASP A O 1
ATOM 749 N N . ALA A 1 93 ? -2.691 8.219 2.909 1.00 97.06 93 ALA A N 1
ATOM 750 C CA . ALA A 1 93 ? -1.485 7.774 2.207 1.00 97.06 93 ALA A CA 1
ATOM 751 C C . ALA A 1 93 ? -1.747 7.276 0.772 1.00 97.06 93 ALA A C 1
ATOM 753 O O . ALA A 1 93 ? -0.819 7.194 -0.025 1.00 97.06 93 ALA A O 1
ATOM 754 N N . LEU A 1 94 ? -2.998 6.950 0.437 1.00 97.75 94 LEU A N 1
ATOM 755 C CA . LEU A 1 94 ? -3.418 6.471 -0.878 1.00 97.75 94 LEU A CA 1
ATOM 756 C C . LEU A 1 94 ? -4.229 7.514 -1.667 1.00 97.75 94 LEU A C 1
ATOM 758 O O . LEU A 1 94 ? -4.844 7.189 -2.681 1.00 97.75 94 LEU A O 1
ATOM 762 N N . THR A 1 95 ? -4.228 8.776 -1.233 1.00 97.94 95 THR A N 1
ATOM 763 C CA . THR A 1 95 ? -4.916 9.868 -1.936 1.00 97.94 95 THR A CA 1
ATOM 764 C C . THR A 1 95 ? -4.041 10.526 -3.005 1.00 97.94 95 THR A C 1
ATOM 766 O O . THR A 1 95 ? -2.813 10.570 -2.907 1.00 97.94 95 THR A O 1
ATOM 769 N N . LEU A 1 96 ? -4.677 11.149 -4.003 1.00 95.88 96 LEU A N 1
ATOM 770 C CA . LEU A 1 96 ? -3.968 12.006 -4.962 1.00 95.88 96 LEU A CA 1
ATOM 771 C C . LEU A 1 96 ? -3.305 13.211 -4.285 1.00 95.88 96 LEU A C 1
ATOM 773 O O . LEU A 1 96 ? -2.239 13.630 -4.719 1.00 95.88 96 LEU A O 1
ATOM 777 N N . ALA A 1 97 ? -3.898 13.739 -3.211 1.00 97.62 97 ALA A N 1
ATOM 778 C CA . ALA A 1 97 ? -3.310 14.832 -2.442 1.00 97.62 97 ALA A CA 1
ATOM 779 C C . ALA A 1 97 ? -1.968 14.426 -1.813 1.00 97.62 97 ALA A C 1
ATOM 781 O O . ALA A 1 97 ? -1.021 15.203 -1.853 1.00 97.62 97 ALA A O 1
ATOM 782 N N . PHE A 1 98 ? -1.858 13.197 -1.295 1.00 98.06 98 PHE A N 1
ATOM 783 C CA . PHE A 1 98 ? -0.583 12.654 -0.820 1.00 98.06 98 PHE A CA 1
ATOM 784 C C . PHE A 1 98 ? 0.440 12.535 -1.953 1.00 98.06 98 PHE A C 1
ATOM 786 O O . PHE A 1 98 ? 1.589 12.927 -1.790 1.00 98.06 98 PHE A O 1
ATOM 793 N N . ALA A 1 99 ? 0.031 12.032 -3.119 1.00 97.44 99 ALA A N 1
ATOM 794 C CA . ALA A 1 99 ? 0.939 11.877 -4.254 1.00 97.44 99 ALA A CA 1
ATOM 795 C C . ALA A 1 99 ? 1.352 13.210 -4.916 1.00 97.44 99 ALA A C 1
ATOM 797 O O . ALA A 1 99 ? 2.376 13.274 -5.600 1.00 97.44 99 ALA A O 1
ATOM 798 N N . ALA A 1 100 ? 0.548 14.261 -4.744 1.00 97.50 100 ALA A N 1
ATOM 799 C CA . ALA A 1 100 ? 0.817 15.603 -5.251 1.00 97.50 100 ALA A CA 1
ATOM 800 C C . ALA A 1 100 ? 1.759 16.414 -4.347 1.00 97.50 100 ALA A C 1
ATOM 802 O O . ALA A 1 100 ? 2.302 17.417 -4.801 1.00 97.50 100 ALA A O 1
ATOM 803 N N . ASP A 1 101 ? 1.968 15.984 -3.102 1.00 98.19 101 ASP A N 1
ATOM 804 C CA . ASP A 1 101 ? 2.864 16.649 -2.163 1.00 98.19 101 ASP A CA 1
ATOM 805 C C . ASP A 1 101 ? 4.321 16.619 -2.661 1.00 98.19 101 ASP A C 1
ATOM 807 O O . ASP A 1 101 ? 4.871 15.567 -3.004 1.00 98.19 101 ASP A O 1
ATOM 811 N N . GLU A 1 102 ? 4.957 17.791 -2.701 1.00 97.75 102 GLU A N 1
ATOM 812 C CA . GLU A 1 102 ? 6.302 17.966 -3.257 1.00 97.75 102 GLU A CA 1
ATOM 813 C C . GLU A 1 102 ? 7.357 17.141 -2.512 1.00 97.75 102 GLU A C 1
ATOM 815 O O . GLU A 1 102 ? 8.262 16.570 -3.133 1.00 97.75 102 GLU A O 1
ATOM 820 N N . GLN A 1 103 ? 7.223 17.021 -1.187 1.00 97.56 103 GLN A N 1
ATOM 821 C CA . GLN A 1 103 ? 8.136 16.236 -0.368 1.00 97.56 103 GLN A CA 1
ATOM 822 C C . GLN A 1 103 ? 7.989 14.746 -0.689 1.00 97.56 103 GLN A C 1
ATOM 824 O O . GLN A 1 103 ? 8.998 14.049 -0.829 1.00 97.56 103 GLN A O 1
ATOM 829 N N . LYS A 1 104 ? 6.757 14.251 -0.864 1.00 98.00 104 LYS A N 1
ATOM 830 C CA . LYS A 1 104 ? 6.512 12.854 -1.265 1.00 98.00 104 LYS A CA 1
ATOM 831 C C . LYS A 1 104 ? 7.052 12.564 -2.653 1.00 98.00 104 LYS A C 1
ATOM 833 O O . LYS A 1 104 ? 7.694 11.536 -2.851 1.00 98.00 104 LYS A O 1
ATOM 838 N N . GLN A 1 105 ? 6.864 13.478 -3.600 1.00 98.19 105 GLN A N 1
ATOM 839 C CA . GLN A 1 105 ? 7.424 13.326 -4.940 1.00 98.19 105 GLN A CA 1
ATOM 840 C C . GLN A 1 105 ? 8.953 13.293 -4.926 1.00 98.19 105 GLN A C 1
ATOM 842 O O . GLN A 1 105 ? 9.546 12.494 -5.649 1.00 98.19 105 GLN A O 1
ATOM 847 N N . GLN A 1 106 ? 9.600 14.121 -4.101 1.00 97.88 106 GLN A N 1
ATOM 848 C CA . GLN A 1 106 ? 11.054 14.095 -3.957 1.00 97.88 106 GLN A CA 1
ATOM 849 C C . GLN A 1 106 ? 11.538 12.779 -3.343 1.00 97.88 106 GLN A C 1
ATOM 851 O O . GLN A 1 106 ? 12.456 12.163 -3.880 1.00 97.88 106 GLN A O 1
ATOM 856 N N . GLN A 1 107 ? 10.901 12.322 -2.261 1.00 97.25 107 GLN A N 1
ATOM 857 C CA . GLN A 1 107 ? 11.207 11.030 -1.638 1.00 97.25 107 GLN A CA 1
ATOM 858 C C . GLN A 1 107 ? 11.036 9.879 -2.634 1.00 97.25 107 GLN A C 1
ATOM 860 O O . GLN A 1 107 ? 11.871 8.980 -2.690 1.00 97.25 107 GLN A O 1
ATOM 865 N N . TRP A 1 108 ? 9.975 9.924 -3.440 1.00 97.88 108 TRP A N 1
ATOM 866 C CA . TRP A 1 108 ? 9.707 8.924 -4.463 1.00 97.88 108 TRP A CA 1
ATOM 867 C C . TRP A 1 108 ? 10.770 8.916 -5.558 1.00 97.88 108 TRP A C 1
ATOM 869 O O . TRP A 1 108 ? 11.295 7.850 -5.855 1.00 97.88 108 TRP A O 1
ATOM 879 N N . ARG A 1 109 ? 11.125 10.084 -6.117 1.00 97.38 109 ARG A N 1
ATOM 880 C CA . ARG A 1 109 ? 12.161 10.200 -7.158 1.00 97.38 109 ARG A CA 1
ATOM 881 C C . ARG A 1 109 ? 13.482 9.592 -6.707 1.00 97.38 109 ARG A C 1
ATOM 883 O O . ARG A 1 109 ? 13.998 8.737 -7.409 1.00 97.38 109 ARG A O 1
ATOM 890 N N . VAL A 1 110 ? 13.956 9.975 -5.520 1.00 95.88 110 VAL A N 1
ATOM 891 C CA . VAL A 1 110 ? 15.202 9.438 -4.951 1.00 95.88 110 VAL A CA 1
ATOM 892 C C . VAL A 1 110 ? 15.097 7.927 -4.749 1.00 95.88 110 VAL A C 1
ATOM 894 O O . VAL A 1 110 ? 16.017 7.190 -5.073 1.00 95.88 110 VAL A O 1
ATOM 897 N N . PHE A 1 111 ? 13.965 7.439 -4.237 1.00 95.25 111 PHE A N 1
ATOM 898 C CA . PHE A 1 111 ? 13.788 6.011 -3.994 1.00 95.25 111 PHE A CA 1
ATOM 899 C C . PHE A 1 111 ? 13.816 5.173 -5.286 1.00 95.25 111 PHE A C 1
ATOM 901 O O . PHE A 1 111 ? 14.399 4.090 -5.289 1.00 95.25 111 PHE A O 1
ATOM 908 N N . ILE A 1 112 ? 13.193 5.643 -6.374 1.00 95.62 112 ILE A N 1
ATOM 909 C CA . ILE A 1 112 ? 13.079 4.866 -7.621 1.00 95.62 112 ILE A CA 1
ATOM 910 C C . ILE A 1 112 ? 14.330 4.907 -8.509 1.00 95.62 112 ILE A C 1
ATOM 912 O O . ILE A 1 112 ? 14.348 4.233 -9.536 1.00 95.62 112 ILE A O 1
ATOM 916 N N . GLU A 1 113 ? 15.367 5.666 -8.151 1.00 94.00 113 GLU A N 1
ATOM 917 C CA . GLU A 1 113 ? 16.634 5.682 -8.899 1.00 94.00 113 GLU A CA 1
ATOM 918 C C . GLU A 1 113 ? 17.314 4.301 -8.905 1.00 94.00 113 GLU A C 1
ATOM 920 O O . GLU A 1 113 ? 17.890 3.905 -9.917 1.00 94.00 113 GLU A O 1
ATOM 925 N N . ASP A 1 114 ? 17.156 3.532 -7.823 1.00 88.12 114 ASP A N 1
ATOM 926 C CA . ASP A 1 114 ? 17.851 2.256 -7.604 1.00 88.12 114 ASP A CA 1
ATOM 927 C C . ASP A 1 114 ? 16.933 1.018 -7.682 1.00 88.12 114 ASP A C 1
ATOM 929 O O . ASP A 1 114 ? 17.316 -0.087 -7.277 1.00 88.12 114 ASP A O 1
ATOM 933 N N . VAL A 1 115 ? 15.699 1.158 -8.182 1.00 89.00 115 VAL A N 1
ATOM 934 C CA . VAL A 1 115 ? 14.769 0.019 -8.288 1.00 89.00 115 VAL A CA 1
ATOM 935 C C . VAL A 1 115 ? 14.881 -0.706 -9.627 1.00 89.00 115 VAL A C 1
ATOM 937 O O . VAL A 1 115 ? 15.040 -0.107 -10.685 1.00 89.00 115 VAL A O 1
ATOM 940 N N . ALA A 1 116 ? 14.735 -2.033 -9.594 1.00 83.25 116 ALA A N 1
ATOM 941 C CA . ALA A 1 116 ? 14.886 -2.880 -10.780 1.00 83.25 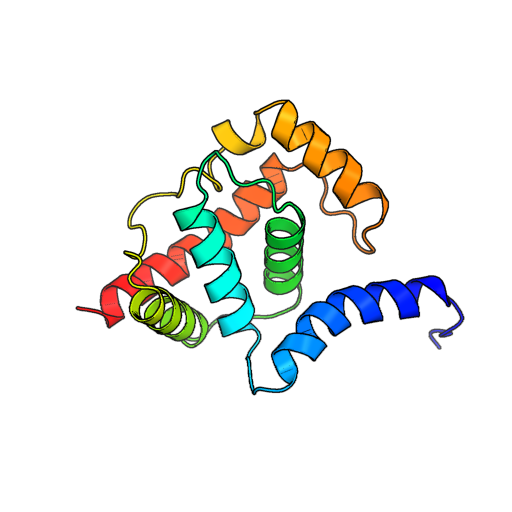116 ALA A CA 1
ATOM 942 C C . ALA A 1 116 ? 13.784 -2.682 -11.838 1.00 83.25 116 ALA A C 1
ATOM 944 O O . ALA A 1 116 ? 14.039 -2.847 -13.028 1.00 83.25 116 ALA A O 1
ATOM 945 N N . HIS A 1 117 ? 12.559 -2.355 -11.415 1.00 88.50 117 HIS A N 1
ATOM 946 C CA . HIS A 1 117 ? 11.434 -2.113 -12.316 1.00 88.50 117 HIS A CA 1
ATOM 947 C C . HIS A 1 117 ? 10.959 -0.686 -12.126 1.00 88.50 117 HIS A C 1
ATOM 949 O O . HIS A 1 117 ? 10.468 -0.360 -11.054 1.00 88.50 117 HIS A O 1
ATOM 955 N N . ASN A 1 118 ? 11.082 0.156 -13.152 1.00 93.56 118 ASN A N 1
ATOM 956 C CA . ASN A 1 118 ? 10.644 1.543 -13.052 1.00 93.56 118 ASN A CA 1
ATOM 957 C C . ASN A 1 118 ? 9.110 1.605 -12.889 1.00 93.56 118 ASN A C 1
ATOM 959 O O . ASN A 1 118 ? 8.387 1.238 -13.820 1.00 93.56 118 ASN A O 1
ATOM 963 N N . PRO A 1 119 ? 8.605 2.083 -11.740 1.00 93.50 119 PRO A N 1
ATOM 964 C CA . PRO A 1 119 ? 7.174 2.142 -11.470 1.00 93.50 119 PRO A CA 1
ATOM 965 C C . PRO A 1 119 ? 6.496 3.396 -12.053 1.00 93.50 119 PRO A C 1
ATOM 967 O O . PRO A 1 119 ? 5.272 3.518 -12.023 1.00 93.50 119 PRO A O 1
ATOM 970 N N . GLY A 1 120 ? 7.272 4.343 -12.588 1.00 95.62 120 GLY A N 1
ATOM 971 C CA . GLY A 1 120 ? 6.785 5.641 -13.038 1.00 95.62 120 GLY A CA 1
ATOM 972 C C . GLY A 1 120 ? 6.542 6.614 -11.880 1.00 95.62 120 GLY A C 1
ATOM 973 O O . GLY A 1 120 ? 7.218 6.587 -10.851 1.00 95.62 120 GLY A O 1
ATOM 974 N N . ASN A 1 121 ? 5.593 7.535 -12.064 1.00 96.94 121 ASN A N 1
ATOM 975 C CA . ASN A 1 121 ? 5.310 8.572 -11.071 1.00 96.94 121 ASN A CA 1
ATOM 976 C C . ASN A 1 121 ? 4.502 8.043 -9.870 1.00 96.94 121 ASN A C 1
ATOM 978 O O . ASN A 1 121 ? 3.742 7.080 -9.980 1.00 96.94 121 ASN A O 1
ATOM 982 N N . LEU A 1 122 ? 4.639 8.727 -8.729 1.00 98.25 122 LEU A N 1
ATOM 983 C CA . LEU A 1 122 ? 3.997 8.340 -7.471 1.00 98.25 122 LEU A CA 1
ATOM 984 C C . LEU A 1 122 ? 2.466 8.300 -7.577 1.00 98.25 122 LEU A C 1
ATOM 986 O O . LEU A 1 122 ? 1.840 7.414 -7.008 1.00 98.25 122 LEU A O 1
ATOM 990 N N . ALA A 1 123 ? 1.854 9.228 -8.317 1.00 98.12 123 ALA A N 1
ATOM 991 C CA . ALA A 1 123 ? 0.399 9.311 -8.442 1.00 98.12 123 ALA A CA 1
ATOM 992 C C . ALA A 1 123 ? -0.207 8.070 -9.109 1.00 98.12 123 ALA A C 1
ATOM 994 O O . ALA A 1 123 ? -1.229 7.557 -8.651 1.00 98.12 123 ALA A O 1
ATOM 995 N N . ASN A 1 124 ? 0.441 7.554 -10.155 1.00 98.06 124 ASN A N 1
ATOM 996 C CA . ASN A 1 124 ? 0.023 6.321 -10.812 1.00 98.06 124 ASN A CA 1
ATOM 997 C C . ASN A 1 124 ? 0.163 5.126 -9.867 1.00 98.06 124 ASN A C 1
ATOM 999 O O . ASN A 1 124 ? -0.776 4.349 -9.743 1.00 98.06 124 ASN A O 1
ATOM 1003 N N . VAL A 1 125 ? 1.286 5.021 -9.151 1.00 98.31 125 VAL A N 1
ATOM 1004 C CA . VAL A 1 125 ? 1.514 3.940 -8.183 1.00 98.31 125 VAL A CA 1
ATOM 1005 C C . VAL A 1 125 ? 0.491 3.961 -7.057 1.00 98.31 125 VAL A C 1
ATOM 1007 O O . VAL A 1 125 ? -0.103 2.933 -6.752 1.00 98.31 125 VAL A O 1
ATOM 1010 N N . VAL A 1 126 ? 0.244 5.127 -6.464 1.00 98.44 126 VAL A N 1
ATOM 1011 C CA . VAL A 1 126 ? -0.755 5.301 -5.406 1.00 98.44 126 VAL A CA 1
ATOM 1012 C C . VAL A 1 126 ? -2.142 4.887 -5.893 1.00 98.44 126 VAL A C 1
ATOM 1014 O O . VAL A 1 126 ? -2.835 4.145 -5.198 1.00 98.44 126 VAL A O 1
ATOM 1017 N N . ARG A 1 127 ? -2.531 5.302 -7.104 1.00 98.38 127 ARG A N 1
ATOM 1018 C CA . ARG A 1 127 ? -3.809 4.907 -7.706 1.00 98.38 127 ARG A CA 1
ATOM 1019 C C . ARG A 1 127 ? -3.891 3.397 -7.936 1.00 98.38 127 ARG A C 1
ATOM 1021 O O . ARG A 1 127 ? -4.910 2.794 -7.613 1.00 98.38 127 ARG A O 1
ATOM 1028 N N . ASP A 1 128 ? -2.837 2.787 -8.471 1.00 98.31 128 ASP A N 1
ATOM 1029 C CA . ASP A 1 128 ? -2.787 1.345 -8.726 1.00 98.31 128 ASP A CA 1
ATOM 1030 C C . ASP A 1 128 ? -2.898 0.550 -7.414 1.00 98.31 128 ASP A C 1
ATOM 1032 O O . ASP A 1 128 ? -3.667 -0.406 -7.328 1.00 98.31 128 ASP A O 1
ATOM 1036 N N . ILE A 1 129 ? -2.188 0.983 -6.367 1.00 98.56 129 ILE A N 1
ATOM 1037 C CA . ILE A 1 129 ? -2.261 0.380 -5.030 1.00 98.56 129 ILE A CA 1
ATOM 1038 C C . ILE A 1 129 ? -3.655 0.550 -4.427 1.00 98.56 129 ILE A C 1
ATOM 1040 O O . ILE A 1 129 ? -4.182 -0.404 -3.863 1.00 98.56 129 ILE A O 1
ATOM 1044 N N . ALA A 1 130 ? -4.271 1.728 -4.549 1.00 98.50 130 ALA A N 1
ATOM 1045 C CA . ALA A 1 130 ? -5.624 1.970 -4.054 1.00 98.50 130 ALA A CA 1
ATOM 1046 C C . ALA A 1 130 ? -6.645 1.039 -4.726 1.00 98.50 130 ALA A C 1
ATOM 1048 O O . ALA A 1 130 ? -7.424 0.376 -4.041 1.00 98.50 130 ALA A O 1
ATOM 1049 N N . ASN A 1 131 ? -6.597 0.939 -6.057 1.00 98.19 131 ASN A N 1
ATOM 1050 C CA . ASN A 1 131 ? -7.476 0.063 -6.832 1.00 98.19 131 ASN A CA 1
ATOM 1051 C C . ASN A 1 131 ? -7.296 -1.412 -6.462 1.00 98.19 131 ASN A C 1
ATOM 1053 O O . ASN A 1 131 ? -8.263 -2.169 -6.461 1.00 98.19 131 ASN A O 1
ATOM 1057 N N . PHE A 1 132 ? -6.066 -1.807 -6.137 1.00 98.38 132 PHE A N 1
ATOM 1058 C CA . PHE A 1 132 ? -5.753 -3.151 -5.681 1.00 98.38 132 PHE A CA 1
ATOM 1059 C C . PHE A 1 132 ? -6.241 -3.407 -4.246 1.00 98.38 132 PHE A C 1
ATOM 1061 O O . PHE A 1 132 ? -6.964 -4.366 -4.009 1.00 98.38 132 PHE A O 1
ATOM 1068 N N . LEU A 1 133 ? -5.887 -2.559 -3.276 1.00 98.38 133 LEU A N 1
ATOM 1069 C CA . LEU A 1 133 ? -6.114 -2.832 -1.853 1.00 98.38 133 LEU A CA 1
ATOM 1070 C C . LEU A 1 133 ? -7.559 -2.628 -1.402 1.00 98.38 133 LEU A C 1
ATOM 1072 O O . LEU A 1 133 ? -8.037 -3.393 -0.565 1.00 98.38 133 LEU A O 1
ATOM 1076 N N . MET A 1 134 ? -8.263 -1.612 -1.912 1.00 98.00 134 MET A N 1
ATOM 1077 C CA . MET A 1 134 ? -9.566 -1.232 -1.351 1.00 98.00 134 MET A CA 1
ATOM 1078 C C . MET A 1 134 ? -10.650 -2.317 -1.491 1.00 98.00 134 MET A C 1
ATOM 1080 O O . MET A 1 134 ? -11.373 -2.537 -0.516 1.00 98.00 134 MET A O 1
ATOM 1084 N N . PRO A 1 135 ? -10.755 -3.073 -2.605 1.00 97.50 135 PRO A N 1
ATOM 1085 C CA . PRO A 1 135 ? -11.662 -4.223 -2.677 1.00 97.50 135 PRO A CA 1
ATOM 1086 C C . PRO A 1 135 ? -11.366 -5.300 -1.619 1.00 97.50 135 PRO A C 1
ATOM 1088 O O . PRO A 1 135 ? -12.290 -5.865 -1.019 1.00 97.50 135 PRO A O 1
ATOM 1091 N N . HIS A 1 136 ? -10.085 -5.565 -1.337 1.00 97.94 136 HIS A N 1
ATOM 1092 C CA . HIS A 1 136 ? -9.677 -6.522 -0.306 1.00 97.94 136 HIS A CA 1
ATOM 1093 C C . HIS A 1 136 ? -9.915 -5.985 1.109 1.00 97.94 136 HIS A C 1
ATOM 1095 O O . HIS A 1 136 ? -10.362 -6.746 1.963 1.00 97.94 136 HIS A O 1
ATOM 1101 N N . ALA A 1 137 ? -9.700 -4.689 1.351 1.00 97.94 137 ALA A N 1
ATOM 1102 C CA . ALA A 1 137 ? -9.998 -4.034 2.625 1.00 97.94 137 ALA A CA 1
ATOM 1103 C C . ALA A 1 137 ? -11.502 -4.067 2.941 1.00 97.94 137 ALA A C 1
ATOM 1105 O O . ALA A 1 137 ? -11.894 -4.471 4.034 1.00 97.94 137 ALA A O 1
ATOM 1106 N N . ALA A 1 138 ? -12.352 -3.754 1.958 1.00 97.38 138 ALA A N 1
ATOM 1107 C CA . ALA A 1 138 ? -13.803 -3.861 2.103 1.00 97.38 138 ALA A CA 1
ATOM 1108 C C . ALA A 1 138 ? -14.241 -5.303 2.409 1.00 97.38 138 ALA A C 1
ATOM 1110 O O . ALA A 1 138 ? -15.158 -5.531 3.195 1.00 97.38 138 ALA A O 1
ATOM 1111 N N . SER A 1 139 ? -13.582 -6.288 1.794 1.00 96.88 139 SER A N 1
ATOM 1112 C CA . SER A 1 139 ? -13.846 -7.707 2.054 1.00 96.88 139 SER A CA 1
ATOM 1113 C C . SER A 1 139 ? -13.382 -8.132 3.445 1.00 96.88 139 SER A C 1
ATOM 1115 O O . SER A 1 139 ? -14.114 -8.834 4.134 1.00 96.88 139 SER A O 1
ATOM 1117 N N . ALA A 1 140 ? -12.224 -7.647 3.890 1.00 97.25 140 ALA A N 1
ATOM 1118 C CA . ALA A 1 140 ? -11.694 -7.877 5.228 1.00 97.25 140 ALA A CA 1
ATOM 1119 C C . ALA A 1 140 ? -12.604 -7.299 6.323 1.00 97.25 140 ALA A C 1
ATOM 1121 O O . ALA A 1 140 ? -12.862 -7.975 7.315 1.00 97.25 140 ALA A O 1
ATOM 1122 N N . ALA A 1 141 ? -13.149 -6.095 6.121 1.00 95.25 141 ALA A N 1
ATOM 1123 C CA . ALA A 1 141 ? -14.071 -5.461 7.065 1.00 95.25 141 ALA A CA 1
ATOM 1124 C C . ALA A 1 141 ? -15.346 -6.292 7.306 1.00 95.25 141 ALA A C 1
ATOM 1126 O O . ALA A 1 141 ? -15.864 -6.304 8.417 1.00 95.25 141 ALA A O 1
ATOM 1127 N N . ARG A 1 142 ? -15.814 -7.042 6.297 1.00 93.62 142 ARG A N 1
ATOM 1128 C CA . ARG A 1 142 ? -16.971 -7.949 6.420 1.00 93.62 142 ARG A CA 1
ATOM 1129 C C . ARG A 1 142 ? -16.662 -9.268 7.132 1.00 93.62 142 ARG A C 1
ATOM 1131 O O . ARG A 1 142 ? -17.592 -9.931 7.561 1.00 93.62 142 ARG A O 1
ATOM 1138 N N . LEU A 1 143 ? -15.391 -9.668 7.228 1.00 89.88 143 LEU A N 1
ATOM 1139 C CA . LEU A 1 143 ? -14.980 -10.890 7.938 1.00 89.88 143 LEU A CA 1
ATOM 1140 C C . LEU A 1 143 ? -14.886 -10.688 9.456 1.00 89.88 143 LEU A C 1
ATOM 1142 O O . LEU A 1 143 ? -14.879 -11.667 10.195 1.00 89.88 143 LEU A O 1
ATOM 1146 N N . GLY A 1 144 ? -14.721 -9.438 9.899 1.00 64.75 144 GLY A N 1
ATOM 1147 C CA . GLY A 1 144 ? -14.615 -9.068 11.313 1.00 64.75 144 GLY A CA 1
ATOM 1148 C C . GLY A 1 144 ? -15.934 -8.630 11.958 1.00 64.75 144 GLY A C 1
ATOM 1149 O O . GLY A 1 144 ? -15.910 -8.248 13.127 1.00 64.75 144 GLY A O 1
ATOM 1150 N N . GLN A 1 145 ? -17.037 -8.645 11.201 1.00 55.59 145 GLN A N 1
ATOM 1151 C CA . GLN A 1 145 ? -18.411 -8.533 11.710 1.00 55.59 145 GLN A CA 1
ATOM 1152 C C . GLN A 1 145 ? -18.951 -9.922 12.048 1.00 55.59 145 GLN A C 1
ATOM 1154 O O . GLN A 1 145 ? -19.683 -10.021 13.056 1.00 55.59 145 GLN A O 1
#

Sequence (145 aa):
PLGLHDTRMRTHLLQSMQAVLLDALRAYTRETVIAEKFQAMVVLGRANSRMKDFYDIWILSRSFSFDDDRLARAIAATFARRETQIPENLPDALTLAFAADEQKQQQWRVFIEDVAHNPGNLANVVRDIANFLMPHAASAARLGQ

Radius of gyration: 15.71 Å; chains: 1; bounding box: 45×37×39 Å

pLDDT: mean 85.88, std 19.92, range [33.75, 98.56]

Foldseek 3Di:
DDDPPDPLVCVVCCVVVVVVVVVVVDDDDLLLLLLLLVQVCQVCFLVDLPLVSLVSLLVSPVVDDPPDLSSLQSNLVSCVVVVHDLDLDQTNSLDLVSQPDPVNQVSNVVVQVSDPDRPPGPNSSSPSSSVRVNVSSVSSNVVVD

Secondary structure (DSSP, 8-state):
------HHHHHHHHHHHHHHHHHGGG---HHHHHHHHHHHHHHHGGG---HHHHHHHHHHHHHS---SSHHHHHHHHHHHHTT-PPPSS--GGGSHHHHH-HHHHHHHHHHHTT-SS----HHHHHHHHHHHHHHHHHHHHHH--